Protein AF-A0A2V6H098-F1 (afdb_monomer)

Radius of gyration: 22.07 Å; Cα contacts (8 Å, |Δi|>4): 32; chains: 1; bounding box: 32×71×37 Å

Nearest PDB structures (foldseek):
  6a6g-assembly1_A  TM=8.420E-01  e=6.669E-02  Fervidobacterium islandicum

Mean predicted aligned error: 10.23 Å

Secondary structure (DSSP, 8-state):
---------PPPP--PPPHHHHHHT-GGGG-EETTEE-----TTT-PPPPHHHHHHHHHIIIIIIS--

Structure (mmCIF, N/CA/C/O backbone):
data_AF-A0A2V6H098-F1
#
_entry.id   AF-A0A2V6H098-F1
#
loop_
_atom_site.group_PDB
_atom_site.id
_atom_site.type_symbol
_atom_site.label_atom_id
_atom_site.label_alt_id
_atom_site.label_comp_id
_atom_site.label_asym_id
_atom_site.label_entity_id
_atom_site.label_seq_id
_atom_site.pdbx_PDB_ins_code
_atom_site.Cartn_x
_atom_site.Cartn_y
_atom_site.Cartn_z
_atom_site.occupancy
_atom_s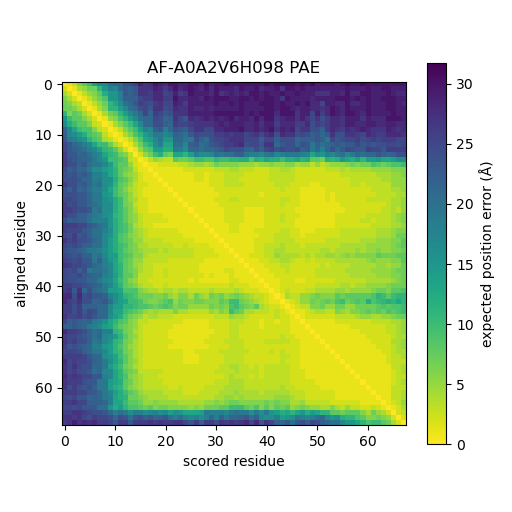ite.B_iso_or_equiv
_atom_site.auth_seq_id
_atom_site.auth_comp_id
_atom_site.auth_asym_id
_atom_site.auth_atom_id
_atom_site.pdbx_PDB_model_num
ATOM 1 N N . MET A 1 1 ? 4.987 59.240 -4.043 1.00 40.28 1 MET A N 1
A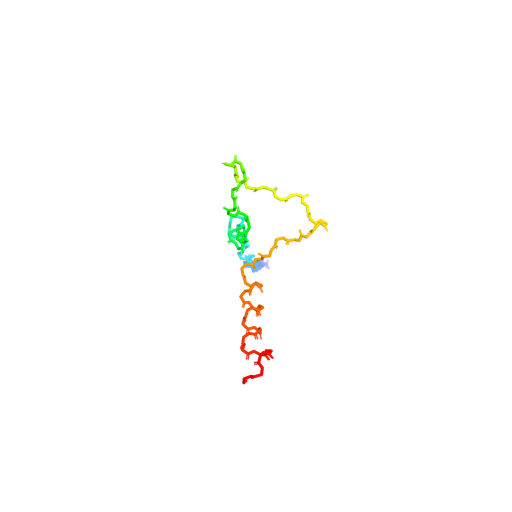TOM 2 C CA . MET A 1 1 ? 5.671 57.934 -3.926 1.00 40.28 1 MET A CA 1
ATOM 3 C C . MET A 1 1 ? 4.650 56.918 -3.458 1.00 40.28 1 MET A C 1
ATOM 5 O O . MET A 1 1 ? 4.282 56.948 -2.293 1.00 40.28 1 MET A O 1
ATOM 9 N N . THR A 1 2 ? 4.155 56.072 -4.356 1.00 34.34 2 THR A N 1
ATOM 10 C CA . THR A 1 2 ? 3.174 55.038 -4.005 1.00 34.34 2 THR A CA 1
ATOM 11 C C . THR A 1 2 ? 3.843 53.689 -4.217 1.00 34.34 2 THR A C 1
ATOM 13 O O . THR A 1 2 ? 4.085 53.296 -5.357 1.00 34.34 2 THR A O 1
ATOM 16 N N . LEU A 1 3 ? 4.206 52.998 -3.133 1.00 43.81 3 LEU A N 1
ATOM 17 C CA . LEU A 1 3 ? 4.642 51.607 -3.221 1.00 43.81 3 LEU A CA 1
ATOM 18 C C . LEU A 1 3 ? 3.402 50.725 -3.366 1.00 43.81 3 LEU A C 1
ATOM 20 O O . LEU A 1 3 ? 2.582 50.627 -2.458 1.00 43.81 3 LEU A O 1
ATOM 24 N N . THR A 1 4 ? 3.281 50.071 -4.516 1.00 52.25 4 THR A N 1
ATOM 25 C CA . THR A 1 4 ? 2.300 49.004 -4.715 1.00 52.25 4 THR A CA 1
ATOM 26 C C . THR A 1 4 ? 2.891 47.722 -4.132 1.00 52.25 4 THR A C 1
ATOM 28 O O . THR A 1 4 ? 3.913 47.243 -4.626 1.00 52.25 4 THR A O 1
ATOM 31 N N . LEU A 1 5 ? 2.284 47.166 -3.076 1.00 59.94 5 LEU A N 1
ATOM 32 C CA . LEU A 1 5 ? 2.654 45.840 -2.578 1.00 59.94 5 LEU A CA 1
ATOM 33 C C . LEU A 1 5 ? 2.355 44.803 -3.669 1.00 59.94 5 LEU A C 1
ATOM 35 O O . LEU A 1 5 ? 1.197 44.506 -3.965 1.00 59.94 5 LEU A O 1
ATOM 39 N N . LYS A 1 6 ? 3.408 44.222 -4.252 1.00 60.50 6 LYS A N 1
ATOM 40 C CA . LYS A 1 6 ? 3.291 42.991 -5.033 1.00 60.50 6 LYS A CA 1
ATOM 41 C C . LYS A 1 6 ? 2.883 41.878 -4.072 1.00 60.50 6 LYS A C 1
ATOM 43 O O . LYS A 1 6 ? 3.674 41.458 -3.233 1.00 60.50 6 LYS A O 1
ATOM 48 N N . LYS A 1 7 ? 1.637 41.421 -4.181 1.00 60.19 7 LYS A N 1
ATOM 49 C CA . LYS A 1 7 ? 1.150 40.232 -3.483 1.00 60.19 7 LYS A CA 1
ATOM 50 C C . LYS A 1 7 ? 1.912 39.031 -4.042 1.00 60.19 7 LYS A C 1
ATOM 52 O O . LYS A 1 7 ? 1.677 38.623 -5.176 1.00 60.19 7 LYS A O 1
ATOM 57 N N . THR A 1 8 ? 2.863 38.506 -3.280 1.00 58.41 8 THR A N 1
ATOM 58 C CA . THR A 1 8 ? 3.555 37.262 -3.618 1.00 58.41 8 THR A CA 1
ATOM 59 C C . THR A 1 8 ? 2.508 36.150 -3.632 1.00 58.41 8 THR A C 1
ATOM 61 O O . THR A 1 8 ? 1.940 35.817 -2.592 1.00 58.41 8 THR A O 1
ATOM 64 N N . VAL A 1 9 ? 2.179 35.618 -4.810 1.00 61.72 9 VAL A N 1
ATOM 65 C CA . VAL A 1 9 ? 1.316 34.437 -4.919 1.00 61.72 9 VAL A CA 1
ATOM 66 C C . VAL A 1 9 ? 2.153 33.247 -4.469 1.00 61.72 9 VAL A C 1
ATOM 68 O O . VAL A 1 9 ? 3.140 32.897 -5.112 1.00 61.72 9 VAL A O 1
ATOM 71 N N . CYS A 1 10 ? 1.791 32.663 -3.328 1.00 55.34 10 CYS A N 1
ATOM 72 C CA . CYS A 1 10 ? 2.325 31.373 -2.914 1.00 55.34 10 CYS A CA 1
ATOM 73 C C . CYS A 1 10 ? 1.875 30.339 -3.961 1.00 55.34 10 CYS A C 1
ATOM 75 O O . CYS A 1 10 ? 0.687 30.342 -4.305 1.00 55.34 10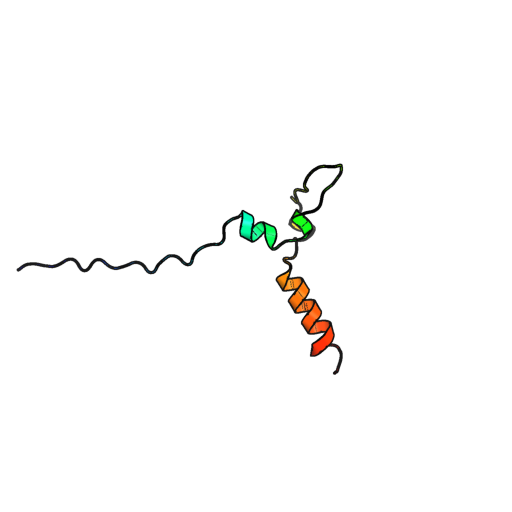 CYS A O 1
ATOM 77 N N . PRO A 1 11 ? 2.772 29.497 -4.506 1.00 64.69 11 PRO A N 1
ATOM 78 C CA . PRO A 1 11 ? 2.357 28.446 -5.426 1.00 64.69 11 PRO A CA 1
ATOM 79 C C . PRO A 1 11 ? 1.274 27.591 -4.750 1.00 64.69 11 PRO A C 1
ATOM 81 O O . PRO A 1 11 ? 1.347 27.378 -3.533 1.00 64.69 11 PRO A O 1
ATOM 84 N N . PRO A 1 12 ? 0.248 27.131 -5.490 1.00 63.91 12 PRO A N 1
ATOM 85 C CA . PRO A 1 12 ? -0.771 26.273 -4.909 1.00 63.91 12 PRO A CA 1
ATOM 86 C C . PRO A 1 12 ? -0.066 25.082 -4.266 1.00 63.91 12 PRO A C 1
ATOM 88 O O . PRO A 1 12 ? 0.755 24.416 -4.900 1.00 63.91 12 PRO A O 1
ATOM 91 N N . ARG A 1 13 ? -0.347 24.850 -2.979 1.00 63.41 13 ARG A N 1
ATOM 92 C CA . ARG A 1 13 ? 0.116 23.651 -2.288 1.00 63.41 13 ARG A CA 1
ATOM 93 C C . ARG A 1 13 ? -0.321 22.472 -3.146 1.00 63.41 13 ARG A C 1
ATOM 95 O O . ARG A 1 13 ? -1.514 22.364 -3.423 1.00 63.41 13 ARG A O 1
ATOM 102 N N . ALA A 1 14 ? 0.633 21.657 -3.603 1.00 65.06 14 ALA A N 1
ATOM 103 C CA . ALA A 1 14 ? 0.327 20.432 -4.332 1.00 65.06 14 ALA A CA 1
ATOM 104 C C . ALA A 1 14 ? -0.829 19.735 -3.608 1.00 65.06 14 ALA A C 1
ATOM 106 O O . ALA A 1 14 ? -0.771 19.595 -2.381 1.00 65.06 14 ALA A O 1
ATOM 107 N N . ALA A 1 15 ? -1.905 19.427 -4.336 1.00 75.62 15 ALA A N 1
ATOM 108 C CA . ALA A 1 15 ? -3.099 18.842 -3.748 1.00 75.62 15 ALA A CA 1
ATOM 109 C C . ALA A 1 15 ? -2.684 17.550 -3.033 1.00 75.62 15 ALA A C 1
ATOM 111 O O . ALA A 1 15 ? -2.299 16.573 -3.672 1.00 75.62 15 ALA A O 1
ATOM 112 N N . MET A 1 16 ? -2.659 17.585 -1.700 1.00 86.25 16 MET A N 1
ATOM 113 C CA . MET A 1 16 ? -2.327 16.412 -0.904 1.00 86.25 16 MET A CA 1
ATOM 114 C C . MET A 1 16 ? -3.515 15.463 -0.985 1.00 86.25 16 MET A C 1
ATOM 116 O O . MET A 1 16 ? -4.649 15.891 -0.770 1.00 86.25 16 MET A O 1
ATOM 120 N N . MET A 1 17 ? -3.252 14.192 -1.287 1.00 92.31 17 MET A N 1
ATOM 121 C CA . MET A 1 17 ? -4.283 13.159 -1.247 1.00 92.31 17 MET A CA 1
ATOM 122 C C . MET A 1 17 ? -4.939 13.134 0.135 1.00 92.31 17 MET A C 1
ATOM 124 O O . MET A 1 17 ? -4.269 13.245 1.167 1.00 92.31 17 MET A O 1
ATOM 128 N N . SER A 1 18 ? -6.253 12.967 0.154 1.00 96.31 18 SER A N 1
ATOM 129 C CA . SER A 1 18 ? -6.996 12.698 1.376 1.00 96.31 18 SER A CA 1
ATOM 130 C C . SER A 1 18 ? -6.562 11.365 1.993 1.00 96.31 18 SER A C 1
ATOM 132 O O . SER A 1 18 ? -6.066 10.458 1.322 1.00 96.31 18 SER A O 1
ATOM 134 N N . ILE A 1 19 ? -6.794 11.216 3.298 1.00 95.88 19 ILE A N 1
ATOM 135 C CA . ILE A 1 19 ? -6.500 9.970 4.020 1.00 95.88 19 ILE A CA 1
ATOM 136 C C . ILE A 1 19 ? -7.240 8.783 3.389 1.00 95.88 19 ILE A C 1
ATOM 138 O O . ILE A 1 19 ? -6.679 7.696 3.286 1.00 95.88 19 ILE A O 1
ATOM 142 N N . GLU A 1 20 ? -8.479 8.986 2.944 1.00 96.38 20 GLU A N 1
ATOM 143 C CA . GLU A 1 20 ? -9.284 7.947 2.296 1.00 96.38 20 GLU A CA 1
ATOM 144 C C . GLU A 1 20 ? -8.669 7.502 0.961 1.00 96.38 20 GLU A C 1
ATOM 146 O O . GLU A 1 20 ? -8.560 6.304 0.698 1.00 96.38 20 GLU A O 1
ATOM 151 N N . GLU A 1 21 ? -8.190 8.446 0.146 1.00 96.44 21 GLU A N 1
ATOM 152 C CA . GLU A 1 21 ? -7.477 8.130 -1.097 1.00 96.44 21 GLU A CA 1
ATOM 153 C C . GLU A 1 21 ? -6.190 7.347 -0.823 1.00 96.44 21 GLU A C 1
ATOM 155 O O . GLU A 1 21 ? -5.928 6.354 -1.497 1.00 96.44 21 GLU A O 1
ATOM 160 N N . ILE A 1 22 ? -5.431 7.725 0.211 1.00 96.19 22 ILE A N 1
ATOM 161 C CA . ILE A 1 22 ? -4.217 7.002 0.614 1.00 96.19 22 ILE A CA 1
ATOM 162 C C . ILE A 1 22 ? -4.560 5.580 1.073 1.00 96.19 22 ILE A C 1
ATOM 164 O O . ILE A 1 22 ? -3.911 4.630 0.643 1.00 96.19 22 ILE A O 1
ATOM 168 N N . ARG A 1 23 ? -5.586 5.393 1.916 1.00 96.94 23 ARG A N 1
ATOM 169 C CA . ARG A 1 23 ? -5.974 4.063 2.430 1.00 96.94 23 ARG A CA 1
ATOM 170 C C . ARG A 1 23 ? -6.397 3.114 1.312 1.00 96.94 23 ARG A C 1
ATOM 172 O O . ARG A 1 23 ? -6.056 1.934 1.365 1.00 96.94 23 ARG A O 1
ATOM 179 N N . ARG A 1 24 ? -7.067 3.621 0.272 1.00 97.12 24 ARG A N 1
ATOM 180 C CA . ARG A 1 24 ? -7.461 2.835 -0.911 1.00 97.12 24 ARG A CA 1
ATOM 181 C C 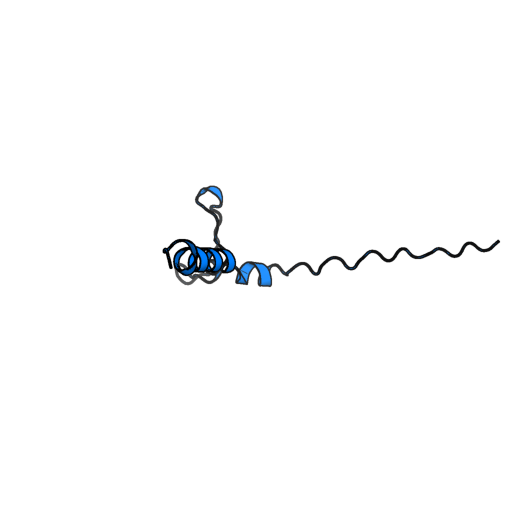. ARG A 1 24 ? -6.276 2.283 -1.700 1.00 97.12 24 ARG A C 1
ATOM 183 O O . ARG A 1 24 ? -6.430 1.270 -2.380 1.00 97.12 24 ARG A O 1
ATOM 190 N N . CYS A 1 25 ? -5.093 2.885 -1.583 1.00 97.94 25 CYS A N 1
ATOM 191 C CA . CYS A 1 25 ? -3.883 2.358 -2.207 1.00 97.94 25 CYS A CA 1
ATOM 192 C C . CYS A 1 25 ? -3.392 1.050 -1.565 1.00 97.94 25 CYS A C 1
ATOM 194 O O . CYS A 1 25 ? -2.605 0.355 -2.204 1.00 97.94 25 CYS A O 1
ATOM 196 N N . PHE A 1 26 ? -3.837 0.694 -0.351 1.00 97.81 26 PHE A N 1
ATOM 197 C CA . PHE A 1 26 ? -3.383 -0.483 0.403 1.00 97.81 26 PHE A CA 1
ATOM 198 C C . PHE A 1 26 ? -4.474 -1.566 0.452 1.00 97.81 26 PHE A C 1
ATOM 200 O O . PHE A 1 26 ? -5.370 -1.495 1.297 1.00 97.81 26 PHE A O 1
ATOM 207 N N . PRO A 1 27 ? -4.395 -2.622 -0.384 1.00 97.38 27 PRO A N 1
ATOM 208 C CA . PRO A 1 27 ? -5.425 -3.664 -0.441 1.00 97.38 27 PRO A CA 1
ATOM 209 C C . PRO A 1 27 ? -5.684 -4.361 0.900 1.00 97.38 27 PRO A C 1
ATOM 211 O O . PRO A 1 27 ? -6.808 -4.769 1.181 1.00 97.38 27 PRO A O 1
ATOM 214 N N . ALA A 1 28 ? -4.667 -4.460 1.760 1.00 96.69 28 ALA A N 1
ATOM 215 C CA . ALA A 1 28 ? -4.801 -5.065 3.080 1.00 96.69 28 ALA A CA 1
ATOM 216 C C . ALA A 1 28 ? -5.851 -4.372 3.967 1.00 96.69 28 ALA A C 1
ATOM 218 O O . ALA A 1 28 ? -6.489 -5.041 4.774 1.00 96.69 28 ALA A O 1
ATOM 219 N N . LEU A 1 29 ? -6.079 -3.063 3.796 1.00 97.44 29 LEU A N 1
ATOM 220 C CA . LEU A 1 29 ? -7.058 -2.307 4.587 1.00 97.44 29 LEU A CA 1
ATOM 221 C C . LEU A 1 29 ? -8.516 -2.604 4.205 1.00 97.44 29 LEU A C 1
ATOM 223 O O . LEU A 1 29 ? -9.415 -2.236 4.954 1.00 97.44 29 LEU A O 1
ATOM 227 N N . ALA A 1 30 ? -8.756 -3.287 3.082 1.00 96.81 30 ALA A N 1
ATOM 228 C CA . ALA A 1 30 ? -10.084 -3.762 2.695 1.00 96.81 30 ALA A CA 1
ATOM 229 C C . ALA A 1 30 ? -10.460 -5.101 3.358 1.00 96.81 30 ALA A C 1
ATOM 231 O O . ALA A 1 30 ? -11.578 -5.584 3.185 1.00 96.81 30 ALA A O 1
ATOM 232 N N . ARG A 1 31 ? -9.536 -5.736 4.092 1.00 97.38 31 ARG A N 1
ATOM 233 C CA . ARG A 1 31 ? -9.793 -7.026 4.738 1.00 97.38 31 ARG A CA 1
ATOM 234 C C . ARG A 1 31 ? -10.747 -6.885 5.919 1.00 97.38 31 ARG A C 1
ATOM 236 O O . ARG A 1 31 ? -10.739 -5.899 6.654 1.00 97.38 31 ARG A O 1
ATOM 243 N N . 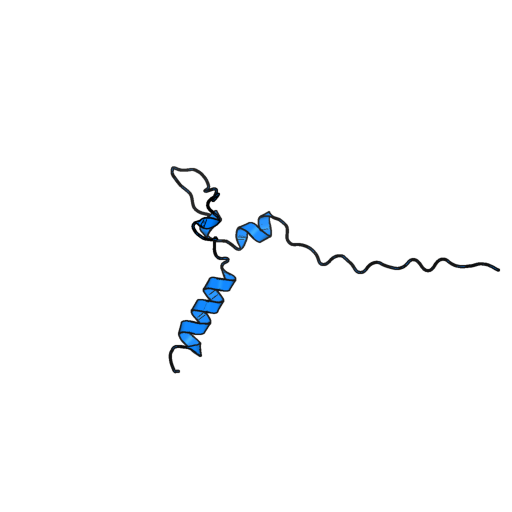THR A 1 32 ? -11.491 -7.957 6.155 1.00 97.81 32 THR A N 1
ATOM 244 C CA . THR A 1 32 ? -12.305 -8.148 7.355 1.00 97.81 32 THR A CA 1
ATOM 245 C C . THR A 1 32 ? -11.745 -9.288 8.200 1.00 97.81 32 THR A C 1
ATOM 247 O O . THR A 1 32 ? -11.360 -10.328 7.663 1.00 97.81 32 THR A O 1
ATOM 250 N N . HIS A 1 33 ? -11.732 -9.121 9.520 1.00 96.31 33 HIS A N 1
ATOM 251 C CA . HIS A 1 33 ? -11.372 -10.152 10.491 1.00 96.31 33 HIS A CA 1
ATOM 252 C C . HIS A 1 33 ? -12.474 -10.257 11.549 1.00 96.31 33 HIS A C 1
ATOM 254 O O . HIS A 1 33 ? -12.875 -9.250 12.125 1.00 96.31 33 HIS A O 1
ATOM 260 N N . ASN A 1 34 ? -13.000 -11.466 11.768 1.00 97.00 34 ASN A N 1
ATOM 261 C CA . ASN A 1 34 ? -14.140 -11.727 12.661 1.00 97.00 34 ASN A CA 1
ATOM 262 C C . ASN A 1 34 ? -15.359 -10.822 12.392 1.00 97.00 34 ASN A C 1
ATOM 264 O O . ASN A 1 34 ? -16.051 -10.414 13.316 1.00 97.00 34 ASN A O 1
ATOM 268 N N . GLY A 1 35 ? -15.602 -10.482 11.121 1.00 97.56 35 GLY A N 1
ATOM 269 C CA . GLY A 1 35 ? -16.703 -9.604 10.708 1.00 97.56 35 GLY A CA 1
ATOM 270 C C . GLY A 1 35 ? -16.430 -8.100 10.834 1.00 97.56 35 GLY A C 1
ATOM 271 O O . GLY A 1 35 ? -17.280 -7.309 10.439 1.00 97.56 35 GLY A O 1
ATOM 272 N N . TYR A 1 36 ? -15.253 -7.686 11.314 1.00 97.69 36 TYR A N 1
ATOM 273 C CA . TYR A 1 36 ? -14.891 -6.275 11.482 1.00 97.69 36 TYR A CA 1
ATOM 274 C C . TYR A 1 36 ? -13.797 -5.842 10.498 1.00 97.69 36 TYR A C 1
ATOM 276 O O . TYR A 1 36 ? -12.927 -6.652 10.161 1.00 97.69 36 TYR A O 1
ATOM 284 N N . PRO A 1 37 ? -13.786 -4.575 10.044 1.00 97.12 37 PRO A N 1
ATOM 285 C CA . PRO A 1 37 ? -12.656 -4.020 9.307 1.00 97.12 37 PRO A CA 1
ATOM 286 C C . PRO A 1 37 ? -11.368 -4.116 10.125 1.00 97.12 37 PRO A C 1
ATOM 288 O O . PRO A 1 37 ? -11.353 -3.835 11.324 1.00 97.12 37 PRO A O 1
ATOM 291 N N . VAL A 1 38 ? -10.277 -4.508 9.474 1.00 96.12 38 VAL A N 1
ATOM 292 C CA . VAL A 1 38 ? -8.979 -4.640 10.142 1.00 96.12 38 VAL A CA 1
ATOM 293 C C . VAL A 1 38 ? -8.368 -3.278 10.489 1.00 96.12 38 VAL A C 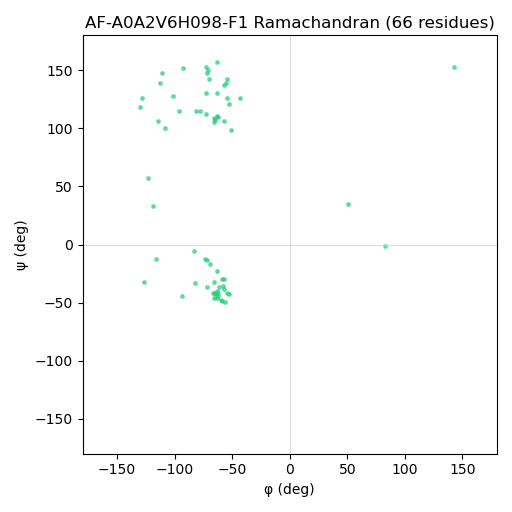1
ATOM 295 O O . VAL A 1 38 ? -8.492 -2.302 9.747 1.00 96.12 38 VAL A O 1
ATOM 298 N N . ALA A 1 39 ? -7.627 -3.238 11.595 1.00 95.31 39 ALA A N 1
ATOM 299 C CA . ALA A 1 39 ? -6.731 -2.143 11.939 1.00 95.31 39 ALA A CA 1
ATOM 300 C C . ALA A 1 39 ? -5.357 -2.722 12.301 1.00 95.31 39 ALA A C 1
ATOM 302 O O . ALA A 1 39 ? -5.238 -3.517 13.231 1.00 95.31 39 ALA A O 1
ATOM 303 N N . TYR A 1 40 ? -4.328 -2.353 11.539 1.00 95.00 40 TYR A N 1
ATOM 304 C CA . TYR A 1 40 ? -2.967 -2.851 11.731 1.00 95.00 40 TYR A CA 1
ATOM 305 C C . TYR A 1 40 ? -2.161 -1.861 12.572 1.00 95.00 40 TYR A C 1
ATOM 307 O O . TYR A 1 40 ? -1.890 -0.749 12.123 1.00 95.00 40 TYR A O 1
ATOM 315 N N . PHE A 1 41 ? -1.760 -2.285 13.770 1.00 94.50 41 PHE A N 1
ATOM 316 C CA . PHE A 1 41 ? -0.907 -1.523 14.692 1.00 94.50 41 PHE A CA 1
ATOM 317 C C . PHE A 1 41 ? 0.413 -2.253 14.983 1.00 94.50 41 PHE A C 1
ATOM 319 O O . PHE A 1 41 ? 0.950 -2.166 16.080 1.00 94.50 41 PHE A O 1
ATOM 326 N N . ASP A 1 42 ? 0.930 -2.981 13.993 1.00 93.56 42 ASP A N 1
ATOM 327 C CA . ASP A 1 42 ? 2.158 -3.777 14.096 1.00 93.56 42 ASP A CA 1
ATOM 328 C C . ASP A 1 42 ? 3.176 -3.359 13.026 1.00 93.56 42 ASP A C 1
ATOM 330 O O . ASP A 1 42 ? 3.597 -4.138 12.178 1.00 93.56 42 ASP A O 1
ATOM 334 N N . GLY A 1 43 ? 3.532 -2.072 13.024 1.00 87.12 43 GLY A N 1
ATOM 335 C CA . GLY A 1 43 ? 4.551 -1.544 12.113 1.00 87.12 43 GLY A CA 1
ATOM 336 C C . GLY A 1 43 ? 5.898 -2.292 12.173 1.00 87.12 43 GLY A C 1
ATOM 337 O O . GLY A 1 43 ? 6.464 -2.542 11.109 1.00 87.12 43 GLY A O 1
ATOM 338 N N . PRO A 1 44 ? 6.415 -2.678 13.362 1.00 90.94 44 PRO A N 1
ATOM 339 C CA . PRO A 1 44 ? 7.668 -3.431 13.473 1.00 90.94 44 PRO A CA 1
ATOM 340 C C . PRO A 1 44 ? 7.620 -4.845 12.876 1.00 90.94 44 PRO A C 1
ATOM 342 O O . PRO A 1 44 ? 8.638 -5.299 12.360 1.00 90.94 44 PRO A O 1
ATOM 345 N N . GLY A 1 45 ? 6.469 -5.530 12.915 1.00 88.31 45 GLY A N 1
ATOM 346 C CA . GLY A 1 45 ? 6.280 -6.843 12.282 1.00 88.31 45 GLY A CA 1
ATOM 347 C C . GLY A 1 45 ? 6.208 -6.797 10.751 1.00 88.31 45 GLY A C 1
ATOM 348 O O . GLY A 1 45 ? 6.328 -7.829 10.090 1.00 88.31 45 GLY A O 1
ATOM 349 N N . GLY A 1 46 ? 6.046 -5.600 10.180 1.00 91.38 46 GLY A N 1
ATOM 350 C CA . GLY A 1 46 ? 6.029 -5.355 8.743 1.00 91.38 46 GLY A CA 1
ATOM 351 C C . GLY A 1 46 ? 5.012 -4.287 8.344 1.00 91.38 46 GLY A C 1
ATOM 352 O O . GLY A 1 46 ? 3.989 -4.072 8.995 1.00 91.38 46 GLY A O 1
ATOM 353 N N . THR A 1 47 ? 5.277 -3.606 7.231 1.00 94.81 47 THR A N 1
ATOM 354 C CA . THR A 1 47 ? 4.374 -2.581 6.700 1.00 94.81 47 THR A CA 1
ATOM 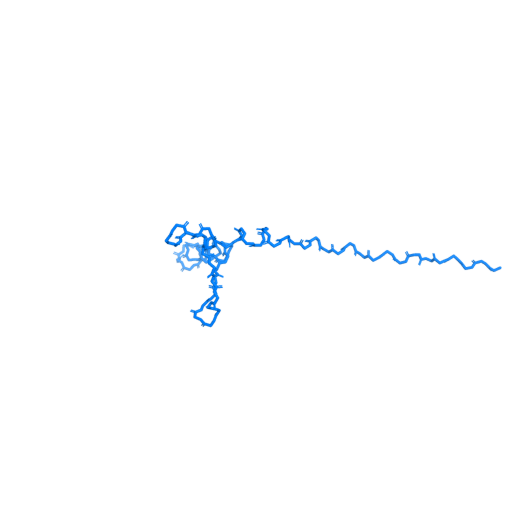355 C C . THR A 1 47 ? 3.407 -3.169 5.678 1.00 94.81 47 THR A C 1
ATOM 357 O O . THR A 1 47 ? 3.698 -4.143 4.983 1.00 94.81 47 THR A O 1
ATOM 360 N N . GLN A 1 48 ? 2.227 -2.556 5.568 1.00 96.31 48 GLN A N 1
ATOM 361 C CA . GLN A 1 48 ? 1.319 -2.863 4.467 1.00 96.31 48 GLN A CA 1
ATOM 362 C C . GLN A 1 48 ? 1.907 -2.318 3.164 1.00 96.31 48 GLN A C 1
ATOM 364 O O . GLN A 1 48 ? 2.479 -1.228 3.142 1.00 96.31 48 GLN A O 1
ATOM 369 N N . VAL A 1 49 ? 1.737 -3.059 2.072 1.00 96.88 49 VAL A N 1
ATOM 370 C CA . VAL A 1 49 ? 2.297 -2.701 0.765 1.00 96.88 49 VAL A CA 1
ATOM 371 C C . VAL A 1 49 ? 1.200 -2.082 -0.109 1.00 96.88 49 VAL A C 1
ATOM 373 O O . VAL A 1 49 ? 0.121 -2.674 -0.235 1.00 96.88 49 VAL A O 1
ATOM 376 N N . PRO A 1 50 ? 1.420 -0.894 -0.703 1.00 98.00 50 PRO A N 1
ATOM 377 C CA . PRO A 1 50 ? 0.459 -0.315 -1.628 1.00 98.00 50 PRO A CA 1
ATOM 378 C C . PRO A 1 50 ? 0.476 -1.075 -2.960 1.00 98.00 50 PRO A C 1
ATOM 380 O O . PRO A 1 50 ? 1.505 -1.614 -3.367 1.00 98.00 50 PRO A O 1
ATOM 383 N N . ARG A 1 51 ? -0.649 -1.072 -3.682 1.00 98.06 51 ARG A N 1
ATOM 384 C CA . ARG A 1 51 ? -0.809 -1.812 -4.946 1.00 98.06 51 ARG A CA 1
ATOM 385 C C . ARG A 1 51 ? 0.297 -1.508 -5.963 1.00 98.06 51 ARG A C 1
ATOM 387 O O . ARG A 1 51 ? 0.843 -2.438 -6.539 1.00 98.06 51 ARG A O 1
ATOM 394 N N . ILE A 1 52 ? 0.682 -0.240 -6.099 1.00 97.88 52 ILE A N 1
ATOM 395 C CA . ILE A 1 52 ? 1.714 0.200 -7.050 1.00 97.88 52 ILE A CA 1
ATOM 396 C C . ILE A 1 52 ? 3.068 -0.496 -6.845 1.00 97.88 52 ILE A C 1
ATOM 398 O O . ILE A 1 52 ? 3.756 -0.804 -7.811 1.00 97.88 52 ILE A O 1
ATOM 402 N N . ALA A 1 53 ? 3.449 -0.790 -5.598 1.00 98.06 53 ALA A N 1
ATOM 403 C CA . ALA A 1 53 ? 4.703 -1.486 -5.318 1.00 98.06 53 ALA A CA 1
ATOM 404 C C . ALA A 1 53 ? 4.626 -2.965 -5.725 1.00 98.06 53 ALA A C 1
ATOM 406 O O . ALA A 1 53 ? 5.598 -3.516 -6.236 1.00 98.06 53 ALA A O 1
ATOM 407 N N . VAL A 1 54 ? 3.458 -3.593 -5.542 1.00 97.62 54 VAL A N 1
ATOM 408 C CA . VAL A 1 54 ? 3.205 -4.965 -6.005 1.00 97.62 54 VAL A CA 1
ATOM 409 C C . VAL A 1 54 ? 3.225 -5.023 -7.531 1.00 97.62 54 VAL A C 1
ATOM 411 O O . VAL A 1 54 ? 3.874 -5.898 -8.091 1.00 97.62 54 VAL A O 1
ATOM 414 N N . GLU A 1 55 ? 2.561 -4.082 -8.201 1.00 98.12 55 GLU A N 1
ATOM 415 C CA . GLU A 1 55 ? 2.509 -4.004 -9.666 1.00 98.12 55 GLU A CA 1
ATOM 416 C C . GLU A 1 55 ? 3.897 -3.784 -10.276 1.00 98.12 55 GLU A C 1
ATOM 418 O O . GLU A 1 55 ? 4.263 -4.489 -11.210 1.00 98.12 55 GLU A O 1
ATOM 423 N N . ALA A 1 56 ? 4.706 -2.885 -9.707 1.00 97.88 56 ALA A N 1
ATOM 424 C CA . ALA A 1 56 ? 6.080 -2.664 -10.160 1.00 97.88 56 ALA A CA 1
ATOM 425 C C . ALA A 1 56 ? 6.964 -3.907 -9.972 1.00 97.88 56 ALA A C 1
ATOM 427 O O . ALA A 1 56 ? 7.763 -4.241 -10.843 1.00 97.88 56 ALA A O 1
ATOM 428 N N . MET A 1 57 ? 6.813 -4.620 -8.850 1.00 97.44 57 MET A N 1
ATOM 429 C CA . MET A 1 57 ? 7.544 -5.869 -8.629 1.00 97.44 57 MET A CA 1
ATOM 430 C C . MET A 1 57 ? 7.101 -6.958 -9.610 1.00 97.44 57 MET A C 1
ATOM 432 O O . MET A 1 57 ? 7.931 -7.680 -10.150 1.00 97.44 57 MET A O 1
ATOM 436 N N . ASN A 1 58 ? 5.797 -7.064 -9.858 1.00 96.38 58 ASN A N 1
ATOM 437 C CA . ASN A 1 58 ? 5.232 -8.000 -10.820 1.00 96.38 58 ASN A CA 1
ATOM 438 C C . ASN A 1 58 ? 5.788 -7.752 -12.228 1.00 96.38 58 ASN A C 1
ATOM 440 O O . ASN A 1 58 ? 6.251 -8.683 -12.881 1.00 96.38 58 ASN A O 1
ATOM 444 N N . ASP A 1 59 ? 5.782 -6.494 -12.663 1.00 96.25 59 ASP A N 1
ATOM 445 C CA . ASP A 1 59 ? 6.341 -6.074 -13.945 1.00 96.25 59 ASP A CA 1
ATOM 446 C C . ASP A 1 59 ? 7.834 -6.405 -14.056 1.00 96.25 59 ASP A C 1
ATOM 448 O O . ASP A 1 59 ? 8.262 -7.059 -15.007 1.00 96.25 59 ASP A O 1
ATOM 452 N N . TYR A 1 60 ? 8.613 -6.065 -13.025 1.00 95.88 60 TYR A N 1
ATOM 453 C CA . TYR A 1 60 ? 10.028 -6.411 -12.966 1.00 95.88 60 TYR A CA 1
ATOM 454 C C . TYR A 1 60 ? 10.266 -7.916 -13.100 1.00 95.88 60 TYR A C 1
ATOM 456 O O . TYR A 1 60 ? 11.091 -8.341 -13.907 1.00 95.88 60 TYR A O 1
ATOM 464 N N . LEU A 1 61 ? 9.548 -8.734 -12.332 1.00 95.25 61 LEU A N 1
ATOM 465 C CA . LEU A 1 61 ? 9.761 -10.178 -12.333 1.00 95.25 61 LEU A CA 1
ATOM 466 C C . LEU A 1 61 ? 9.416 -10.814 -13.684 1.00 95.25 61 LEU A C 1
ATOM 468 O O . LEU A 1 61 ? 10.178 -11.657 -14.156 1.00 95.25 61 LEU A O 1
ATOM 472 N 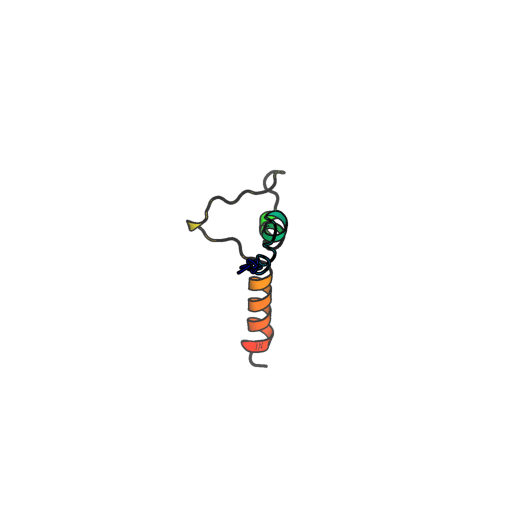N . TYR A 1 62 ? 8.317 -10.400 -14.316 1.00 94.06 62 TYR A N 1
ATOM 473 C CA . TYR A 1 62 ? 7.861 -11.006 -15.567 1.00 94.06 62 TYR A CA 1
ATOM 474 C C . TYR A 1 62 ? 8.550 -10.474 -16.822 1.00 94.06 62 TYR A C 1
ATOM 476 O O . TYR A 1 62 ? 8.721 -11.242 -17.764 1.00 94.06 62 TYR A O 1
ATOM 484 N N . HIS A 1 63 ? 8.934 -9.197 -16.857 1.00 93.12 63 HIS A N 1
ATOM 485 C CA . HIS A 1 63 ? 9.392 -8.549 -18.093 1.00 93.12 63 HIS A CA 1
ATOM 486 C C . HIS A 1 63 ? 10.853 -8.090 -18.059 1.00 93.12 63 HIS A C 1
ATOM 488 O O . HIS A 1 63 ? 11.398 -7.728 -19.099 1.00 93.12 63 HIS A O 1
ATOM 494 N N . HIS A 1 64 ? 11.494 -8.075 -16.886 1.00 90.44 64 HIS A N 1
ATOM 495 C CA . HIS A 1 64 ? 12.857 -7.555 -16.738 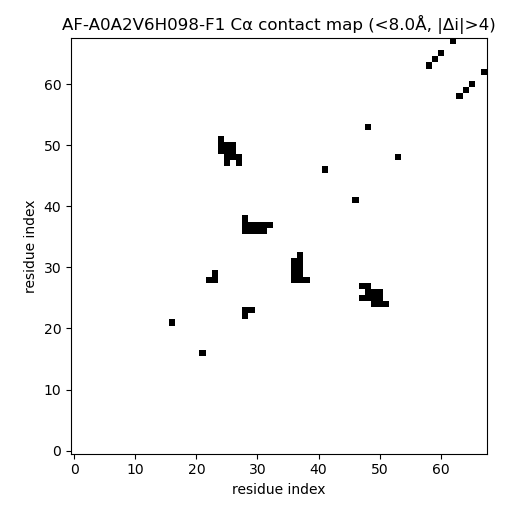1.00 90.44 64 HIS A CA 1
ATOM 496 C C . HIS A 1 64 ? 13.829 -8.534 -16.070 1.00 90.44 64 HIS A C 1
ATOM 498 O O . HIS A 1 64 ? 15.019 -8.513 -16.376 1.00 90.44 64 HIS A O 1
ATOM 504 N N . ASN A 1 65 ? 13.354 -9.372 -15.147 1.00 88.44 65 ASN A N 1
ATOM 505 C CA . ASN A 1 65 ? 14.170 -10.371 -14.458 1.00 88.44 65 ASN A CA 1
ATOM 506 C C . ASN A 1 65 ? 14.123 -11.738 -15.142 1.00 88.44 65 ASN A C 1
ATOM 508 O O . ASN A 1 65 ? 15.161 -12.378 -15.312 1.00 88.44 65 ASN A O 1
ATOM 512 N N . ALA A 1 66 ? 12.929 -12.187 -15.537 1.00 78.75 66 ALA A N 1
ATOM 513 C CA . ALA A 1 66 ? 12.801 -13.328 -16.425 1.00 78.75 66 ALA A CA 1
ATOM 514 C C . ALA A 1 66 ? 13.410 -12.929 -17.772 1.00 78.75 66 ALA A C 1
ATOM 516 O O . ALA A 1 66 ? 12.840 -12.098 -18.473 1.00 78.75 66 ALA A O 1
ATOM 517 N N . ASN A 1 67 ? 14.594 -13.471 -18.083 1.00 62.34 67 ASN A N 1
ATOM 518 C CA . ASN A 1 67 ? 15.316 -13.212 -19.328 1.00 62.34 67 ASN A CA 1
ATOM 519 C C . ASN A 1 67 ? 14.386 -13.440 -20.526 1.00 62.34 67 ASN A C 1
ATOM 521 O O . ASN A 1 67 ? 14.188 -14.581 -20.950 1.00 62.34 67 ASN A O 1
ATOM 525 N N . THR A 1 68 ? 13.829 -12.353 -21.042 1.00 60.22 68 THR A N 1
ATOM 526 C CA . THR A 1 68 ? 13.044 -12.305 -22.269 1.00 60.22 68 THR A CA 1
ATOM 527 C C . THR A 1 68 ? 13.583 -11.163 -23.106 1.00 60.22 68 THR A C 1
ATOM 529 O O . THR A 1 68 ? 13.867 -10.095 -22.517 1.00 60.22 68 THR A O 1
#

pLDDT: mean 85.77, std 17.21, range [34.34, 98.12]

Solvent-accessible surface area (backbone atoms only — not comparable to full-atom values): 4627 Å² total; per-residue (Å²): 140,82,86,77,82,80,78,78,78,73,74,80,74,74,85,71,78,50,71,68,61,56,49,69,41,26,65,74,61,75,40,69,54,98,89,36,77,56,81,90,89,51,63,91,87,48,75,88,64,42,51,68,61,54,52,53,50,50,48,40,49,66,64,66,65,42,90,116

Foldseek 3Di:
DDDDDDDPDDPPDDPDDDPVRVCVQFPQQVDDDPNHGDDDPCVVVHDGDGPVVVVVVVCCVPPPVPPD

Sequence (68 aa):
MTLTLKKTVCPPRAAMMSIEEIRRCFPALARTHNGYPVAYFDGPGGTQVPRIAVEAMNDYLYHHNANT